Protein AF-A0A9D9ET37-F1 (afdb_monomer)

Solvent-accessible surface area (backbone atoms only — not comparable to full-atom values): 8030 Å² total; per-residue (Å²): 131,85,81,80,85,52,67,67,39,51,56,47,39,62,70,69,42,53,47,57,80,35,79,94,41,38,70,64,46,53,55,49,42,58,76,65,64,51,99,63,71,61,38,51,74,50,17,52,59,45,29,70,74,47,70,83,46,83,91,52,58,72,67,55,41,49,44,52,13,38,45,54,23,51,39,52,42,67,78,68,74,46,53,72,70,56,43,38,67,26,31,28,56,90,42,77,90,55,86,60,66,88,48,72,20,55,62,59,41,51,71,40,92,65,14,62,62,56,48,44,65,63,47,65,50,60,84,64,77,72,71,76,74,81,132

Secondary structure (DSSP, 8-state):
-PPPP-HHHHHHHHHHTGGGG-GGGHHHHHHHHHHTT-S----HHHHHHHHHHHTT-TTS-HHHHHHHHHHHHTTHHHHTT--HHHHHT-TTTT-TTS----SPPHHHHHTSTTHHHHHHHHHTTTTGGG--S--

Foldseek 3Di:
DDDQDCPLLVVLLVLQQVQLVVVVCNVVSQVVCVVVVAPFRFDSVQLVVQLVVCVPPPLDDPSVSSLVSRCVRRCVCVVLVHDPVRLQQQQVNLDSVDPDNPHDGLSRLSVDDCSRSVVSVVSSCPPPPPVPVDD

Sequence (135 aa):
MDKIDLLEWKKWFSKYVEPIFVPSNRDNYYDKIKNMQTPFYPKYWIAERFYDKIKNDTRFDDELKKYFAFLYSCGFFMDYVITFEEWLNLKNWENPFGSNQNSETILEILKKPNGEDELKQKLRWFPFVNRSDGF

Mean predicted aligned error: 5.2 Å

Structure (mmCIF, N/CA/C/O backbone):
data_AF-A0A9D9ET37-F1
#
_entry.id   AF-A0A9D9ET37-F1
#
loop_
_atom_site.group_PDB
_atom_site.id
_atom_site.type_symbol
_atom_site.label_atom_id
_atom_site.label_alt_id
_atom_site.label_comp_id
_atom_site.label_asym_id
_atom_site.label_entity_id
_atom_site.label_seq_id
_atom_site.pdbx_PDB_ins_code
_atom_site.Cartn_x
_atom_site.Cartn_y
_atom_site.Cartn_z
_atom_site.occupancy
_atom_site.B_iso_or_equiv
_atom_site.auth_seq_id
_atom_site.auth_comp_id
_atom_site.auth_asym_id
_atom_site.auth_atom_id
_atom_site.pdbx_PDB_model_num
ATOM 1 N N . MET A 1 1 ? -17.880 17.154 12.999 1.00 53.00 1 MET A N 1
ATOM 2 C CA . MET A 1 1 ? -16.858 16.166 12.605 1.00 53.00 1 MET A CA 1
ATOM 3 C C . MET A 1 1 ? -15.831 16.920 11.799 1.00 53.00 1 MET A C 1
ATOM 5 O O . MET A 1 1 ? -16.206 17.479 10.774 1.00 53.00 1 MET A O 1
ATOM 9 N N . ASP A 1 2 ? -14.606 17.026 12.303 1.00 58.47 2 ASP A N 1
ATOM 10 C CA . ASP A 1 2 ? -13.546 17.727 11.583 1.00 58.47 2 ASP A CA 1
ATOM 11 C C . ASP A 1 2 ? -13.168 16.935 10.333 1.00 58.47 2 ASP A C 1
ATOM 13 O O . ASP A 1 2 ? -13.029 15.711 10.365 1.00 58.47 2 ASP A O 1
ATOM 17 N N . LYS A 1 3 ? -13.082 17.637 9.205 1.00 73.25 3 LYS A N 1
ATOM 18 C CA . LYS A 1 3 ? -12.725 17.048 7.919 1.00 73.25 3 LYS A CA 1
ATOM 19 C C . LYS A 1 3 ? -11.235 16.723 7.936 1.00 73.25 3 LYS A C 1
ATOM 21 O O . LYS A 1 3 ? -10.415 17.624 8.101 1.00 73.25 3 LYS A O 1
ATOM 26 N N . ILE A 1 4 ? -10.896 15.454 7.745 1.00 81.88 4 ILE A N 1
ATOM 27 C CA . ILE A 1 4 ? -9.509 15.009 7.622 1.00 81.88 4 ILE A CA 1
ATOM 28 C C . ILE A 1 4 ? -8.929 15.598 6.326 1.00 81.88 4 ILE A C 1
ATOM 30 O O . ILE A 1 4 ? -9.472 15.394 5.239 1.00 81.88 4 ILE A O 1
ATOM 34 N N . ASP A 1 5 ? -7.844 16.371 6.429 1.00 86.88 5 ASP A N 1
ATOM 35 C CA . ASP A 1 5 ? -7.165 16.914 5.251 1.00 86.88 5 ASP A CA 1
ATOM 36 C C . ASP A 1 5 ? -6.302 15.833 4.584 1.00 86.88 5 ASP A C 1
ATOM 38 O O . ASP A 1 5 ? -5.351 15.305 5.169 1.00 86.88 5 ASP A O 1
ATOM 42 N N . LEU A 1 6 ? -6.647 15.513 3.336 1.00 91.38 6 LEU A N 1
ATOM 43 C CA . LEU A 1 6 ? -5.957 14.538 2.495 1.00 91.38 6 LEU A CA 1
ATOM 44 C C . LEU A 1 6 ? -5.055 15.180 1.437 1.00 91.38 6 LEU A C 1
ATOM 46 O O . LEU A 1 6 ? -4.561 14.472 0.559 1.00 91.38 6 LEU A O 1
ATOM 50 N N . LEU A 1 7 ? -4.825 16.495 1.473 1.00 91.56 7 LEU A N 1
ATOM 51 C CA . LEU A 1 7 ? -4.002 17.184 0.475 1.00 91.56 7 LEU A CA 1
ATOM 52 C C . LEU A 1 7 ? -2.627 16.528 0.311 1.00 91.56 7 LEU A C 1
ATOM 54 O O . LEU A 1 7 ? -2.179 16.259 -0.803 1.00 91.56 7 LEU A O 1
ATOM 58 N N . GLU A 1 8 ? -1.970 16.233 1.424 1.00 88.12 8 GLU A N 1
ATOM 59 C CA . GLU A 1 8 ? -0.644 15.629 1.398 1.00 88.12 8 GLU A CA 1
ATOM 60 C C . GLU A 1 8 ? -0.662 14.155 0.978 1.00 88.12 8 GLU A C 1
ATOM 62 O O . GLU A 1 8 ? 0.263 13.708 0.301 1.00 88.12 8 GLU A O 1
ATOM 67 N N . TRP A 1 9 ? -1.715 13.405 1.325 1.00 92.12 9 TRP A N 1
ATOM 68 C CA . TRP A 1 9 ? -1.920 12.055 0.788 1.00 92.12 9 TRP A CA 1
ATOM 69 C C . TRP A 1 9 ? -2.028 12.103 -0.735 1.00 92.12 9 TRP A C 1
ATOM 71 O O . TRP A 1 9 ? -1.280 11.412 -1.416 1.00 92.12 9 TRP A O 1
ATOM 81 N N . LYS A 1 10 ? -2.877 12.984 -1.273 1.00 93.94 10 LYS A N 1
ATOM 82 C CA . LYS A 1 10 ? -3.082 13.134 -2.720 1.00 93.94 10 LYS A CA 1
ATOM 83 C C . LYS A 1 10 ? -1.795 13.512 -3.445 1.00 93.94 10 LYS A C 1
ATOM 85 O O . LYS A 1 10 ? -1.453 12.895 -4.448 1.00 93.94 10 LYS A O 1
ATOM 90 N N . LYS A 1 11 ? -1.038 14.480 -2.912 1.00 91.56 11 LYS A N 1
ATOM 91 C CA . LYS A 1 11 ? 0.274 14.856 -3.466 1.00 91.56 11 LYS A CA 1
ATOM 92 C C . LYS A 1 11 ? 1.229 13.667 -3.508 1.00 91.56 11 LYS A C 1
ATOM 94 O O . LYS A 1 11 ? 1.897 13.459 -4.517 1.00 91.56 11 LYS A O 1
ATOM 99 N N . TRP A 1 12 ? 1.310 12.904 -2.420 1.00 91.19 12 TRP A N 1
ATOM 100 C CA . TRP A 1 12 ? 2.199 11.751 -2.337 1.00 91.19 12 TRP A CA 1
ATOM 101 C C . TRP A 1 12 ? 1.746 10.622 -3.275 1.00 91.19 12 TRP A C 1
ATOM 103 O O . TRP A 1 12 ? 2.546 10.118 -4.063 1.00 91.19 12 TRP A O 1
ATOM 113 N N . PHE A 1 13 ? 0.454 10.291 -3.266 1.00 94.31 13 PHE A N 1
ATOM 114 C CA . PHE A 1 13 ? -0.154 9.248 -4.088 1.00 94.31 13 PHE A CA 1
ATOM 115 C C . PHE A 1 13 ? 0.040 9.519 -5.584 1.00 94.31 13 PHE A C 1
ATOM 117 O O . PHE A 1 13 ? 0.580 8.66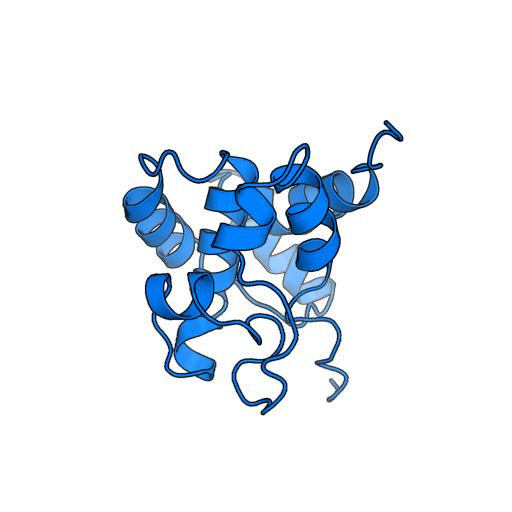7 -6.291 1.00 94.31 13 PHE A O 1
ATOM 124 N N . SER A 1 14 ? -0.294 10.722 -6.059 1.00 93.31 14 SER A N 1
ATOM 125 C CA . SER A 1 14 ? -0.106 11.095 -7.469 1.00 93.31 14 SER A CA 1
ATOM 126 C C . SER A 1 14 ? 1.365 11.185 -7.872 1.00 93.31 14 SER A C 1
ATOM 128 O O . SER A 1 14 ? 1.710 11.008 -9.040 1.00 93.31 14 SER A O 1
ATOM 130 N N . LYS A 1 15 ? 2.269 11.445 -6.920 1.00 90.88 15 LYS A N 1
ATOM 131 C CA . LYS A 1 15 ? 3.710 11.491 -7.194 1.00 90.88 15 LYS A CA 1
ATOM 132 C C . LYS A 1 15 ? 4.329 10.097 -7.303 1.00 90.88 15 LYS A C 1
ATOM 134 O O . LYS A 1 15 ? 5.213 9.919 -8.142 1.00 90.88 15 LYS A O 1
ATOM 139 N N . TYR A 1 16 ? 3.907 9.149 -6.465 1.00 91.69 16 TYR A N 1
ATOM 140 C CA . TYR A 1 16 ? 4.622 7.883 -6.275 1.00 91.69 16 TYR A CA 1
ATOM 141 C C . TYR A 1 16 ? 3.825 6.627 -6.617 1.00 91.69 16 TYR A C 1
ATOM 143 O O . TYR A 1 16 ? 4.434 5.667 -7.069 1.00 91.69 16 TYR A O 1
ATOM 151 N N . VAL A 1 17 ? 2.507 6.598 -6.441 1.00 94.19 17 VAL A N 1
ATOM 152 C CA . VAL A 1 17 ? 1.704 5.378 -6.641 1.00 94.19 17 VAL A CA 1
ATOM 153 C C . VAL A 1 17 ? 1.025 5.388 -7.999 1.00 94.19 17 VAL A C 1
ATOM 155 O O . VAL A 1 17 ? 1.214 4.474 -8.799 1.00 94.19 17 VAL A O 1
ATOM 158 N N . GLU A 1 18 ? 0.260 6.441 -8.277 1.00 95.25 18 GLU A N 1
ATOM 159 C CA . GLU A 1 18 ? -0.541 6.565 -9.495 1.00 95.25 18 GLU A CA 1
ATOM 160 C C . GLU A 1 18 ? 0.259 6.331 -10.791 1.00 95.25 18 GLU A C 1
ATOM 162 O O . GLU A 1 18 ? -0.215 5.562 -11.632 1.00 95.25 18 GLU A O 1
ATOM 167 N N . PRO A 1 19 ? 1.486 6.873 -10.961 1.00 94.62 19 PRO A N 1
ATOM 168 C CA . PRO A 1 19 ? 2.219 6.732 -12.220 1.00 94.62 19 PRO A CA 1
ATOM 169 C C . PRO A 1 19 ? 2.559 5.287 -12.614 1.00 94.62 19 PRO A C 1
ATOM 171 O O . PRO A 1 19 ? 2.757 5.010 -13.794 1.00 94.62 19 PRO A O 1
ATOM 174 N N . ILE A 1 20 ? 2.595 4.351 -11.662 1.00 93.50 20 ILE A N 1
ATOM 175 C CA . ILE A 1 20 ? 2.879 2.927 -11.922 1.00 93.50 20 ILE A CA 1
ATOM 176 C C . ILE A 1 20 ? 1.785 2.307 -12.801 1.00 93.50 20 ILE A C 1
ATOM 178 O O . ILE A 1 20 ? 2.048 1.471 -13.674 1.00 93.50 20 ILE A O 1
ATOM 182 N N . PHE A 1 21 ? 0.550 2.762 -12.595 1.00 94.25 21 PHE A N 1
ATOM 183 C CA . PHE A 1 21 ? -0.649 2.287 -13.279 1.00 94.25 21 PHE A CA 1
ATOM 184 C C . PHE A 1 21 ? -0.933 3.053 -14.577 1.00 94.25 21 PHE A C 1
ATOM 186 O O . PHE A 1 21 ? -1.969 2.828 -15.195 1.00 94.25 21 PHE A O 1
ATOM 193 N N . VAL A 1 22 ? -0.018 3.925 -15.017 1.00 93.44 22 VAL A N 1
ATOM 194 C CA . VAL A 1 22 ? -0.115 4.673 -16.277 1.00 93.44 22 VAL A CA 1
ATOM 195 C C . VAL A 1 22 ? 0.915 4.109 -17.264 1.00 93.44 22 VAL A C 1
ATOM 197 O O . VAL A 1 22 ? 2.085 4.491 -17.200 1.00 93.44 22 VAL A O 1
ATOM 200 N N . PRO A 1 23 ? 0.524 3.203 -18.189 1.00 89.94 23 PRO A N 1
ATOM 201 C CA . PRO A 1 23 ? 1.466 2.509 -19.071 1.00 89.94 23 PRO A CA 1
ATOM 202 C C . PRO A 1 23 ? 2.384 3.445 -19.862 1.00 89.94 23 PRO A C 1
ATOM 204 O O . PRO A 1 23 ? 3.574 3.174 -19.984 1.00 89.94 23 PRO A O 1
ATOM 207 N N . SER A 1 24 ? 1.855 4.577 -20.331 1.00 90.69 24 SER A N 1
ATOM 208 C CA . SER A 1 24 ? 2.594 5.569 -21.119 1.00 90.69 24 SER A CA 1
ATOM 209 C C . SER A 1 24 ? 3.675 6.327 -20.343 1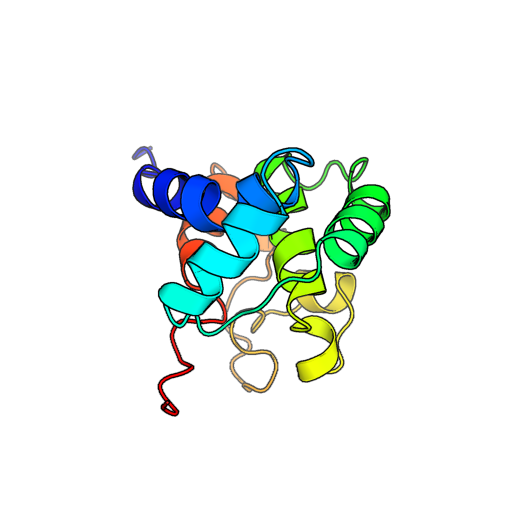.00 90.69 24 SER A C 1
ATOM 211 O O . SER A 1 24 ? 4.468 7.031 -20.960 1.00 90.69 24 SER A O 1
ATOM 213 N N . ASN A 1 25 ? 3.718 6.213 -19.012 1.00 85.94 25 ASN A N 1
ATOM 214 C CA . ASN A 1 25 ? 4.630 6.982 -18.163 1.00 85.94 25 ASN A CA 1
ATOM 215 C C . ASN A 1 25 ? 5.616 6.107 -17.371 1.00 85.94 25 ASN A C 1
ATOM 217 O O . ASN A 1 25 ? 6.368 6.633 -16.554 1.00 85.94 25 ASN A O 1
ATOM 221 N N . ARG A 1 26 ? 5.617 4.783 -17.576 1.00 87.50 26 ARG A N 1
ATOM 222 C CA . ARG A 1 26 ? 6.383 3.843 -16.739 1.00 87.50 26 ARG A CA 1
ATOM 223 C C . ARG A 1 26 ? 7.882 4.103 -16.778 1.00 87.50 26 ARG A C 1
ATOM 225 O O . ARG A 1 26 ? 8.476 4.274 -15.718 1.00 87.50 26 ARG A O 1
ATOM 232 N N . ASP A 1 27 ? 8.468 4.183 -17.967 1.00 84.94 27 ASP A N 1
ATOM 233 C CA . ASP A 1 27 ? 9.919 4.354 -18.125 1.00 84.94 27 ASP A CA 1
ATOM 234 C C . ASP A 1 27 ? 10.388 5.674 -17.493 1.00 84.94 27 ASP A C 1
ATOM 236 O O . ASP A 1 27 ? 11.252 5.683 -16.616 1.00 84.94 27 ASP A O 1
ATOM 240 N N . ASN A 1 28 ? 9.703 6.776 -17.817 1.00 88.06 28 ASN A N 1
ATOM 241 C CA . ASN A 1 28 ? 9.962 8.090 -17.224 1.00 88.06 28 ASN A CA 1
ATOM 242 C C . ASN A 1 28 ? 9.794 8.095 -15.699 1.00 88.06 28 ASN A C 1
ATOM 244 O O . ASN A 1 28 ? 10.535 8.773 -14.984 1.00 88.06 28 ASN A O 1
ATOM 248 N N . TYR A 1 29 ? 8.803 7.366 -15.182 1.00 91.00 29 TYR A N 1
ATOM 249 C CA . TYR A 1 29 ? 8.577 7.248 -13.748 1.00 91.00 29 TYR A CA 1
ATOM 250 C C . TYR A 1 29 ? 9.742 6.534 -13.052 1.00 91.00 29 TYR A C 1
ATOM 252 O O . TYR A 1 29 ? 10.209 7.032 -12.026 1.00 91.00 29 TYR A O 1
ATOM 260 N N . TYR A 1 30 ? 10.252 5.433 -13.615 1.00 87.94 30 TYR A N 1
ATOM 261 C CA . TYR A 1 30 ? 11.398 4.708 -13.057 1.00 87.94 30 TYR A CA 1
ATOM 262 C C . TYR A 1 30 ? 12.664 5.558 -13.001 1.00 87.94 30 TYR A C 1
ATOM 264 O O . TYR A 1 30 ? 13.325 5.614 -11.960 1.00 87.94 30 TYR A O 1
ATOM 272 N N . ASP A 1 31 ? 12.966 6.272 -14.082 1.00 89.88 31 ASP A N 1
ATOM 273 C CA . ASP A 1 31 ? 14.105 7.189 -14.111 1.00 89.88 31 ASP A CA 1
ATOM 274 C C . ASP A 1 31 ? 13.938 8.309 -13.082 1.00 89.88 31 ASP A C 1
ATOM 276 O O . ASP A 1 31 ? 14.873 8.653 -12.356 1.00 89.88 31 ASP A O 1
ATOM 280 N N . LYS A 1 32 ? 12.720 8.842 -12.943 1.00 89.50 32 LYS A N 1
ATOM 281 C CA . LYS A 1 32 ? 12.408 9.884 -11.964 1.00 89.50 32 LYS A CA 1
ATOM 282 C C . LYS A 1 32 ? 12.613 9.414 -10.524 1.00 89.50 32 LYS A C 1
ATOM 284 O O . LYS A 1 32 ? 13.251 10.135 -9.760 1.00 89.50 32 LYS A O 1
ATOM 289 N N . ILE A 1 33 ? 12.091 8.249 -10.134 1.00 90.06 33 ILE A N 1
ATOM 290 C CA . ILE A 1 33 ? 12.248 7.750 -8.754 1.00 90.06 33 ILE A CA 1
ATOM 291 C C . ILE A 1 33 ? 13.706 7.397 -8.439 1.00 90.06 33 ILE A C 1
ATOM 293 O O . ILE A 1 33 ? 14.182 7.694 -7.344 1.00 90.06 33 ILE A O 1
ATOM 297 N N . LYS A 1 34 ? 14.447 6.879 -9.426 1.00 87.56 34 LYS A N 1
ATOM 298 C CA . LYS A 1 34 ? 15.887 6.622 -9.318 1.00 87.56 34 LYS A CA 1
ATOM 299 C C . LYS A 1 34 ? 16.672 7.917 -9.111 1.00 87.56 34 LYS A C 1
ATOM 301 O O . LYS A 1 34 ? 17.497 7.989 -8.206 1.00 87.56 34 LYS A O 1
ATOM 306 N N . ASN A 1 35 ? 16.373 8.959 -9.886 1.00 89.31 35 ASN A N 1
ATOM 307 C CA . ASN A 1 35 ? 17.004 10.275 -9.739 1.00 89.31 35 ASN A CA 1
ATOM 308 C C . ASN A 1 35 ? 16.642 10.959 -8.412 1.00 89.31 35 ASN A C 1
ATOM 310 O O . ASN A 1 35 ? 17.442 11.718 -7.874 1.00 89.31 35 ASN A O 1
ATOM 314 N N . MET A 1 36 ? 15.451 10.686 -7.872 1.00 87.44 36 MET A N 1
ATOM 315 C CA . MET A 1 36 ? 15.026 11.150 -6.546 1.00 87.44 36 MET A CA 1
ATOM 316 C C . MET A 1 36 ? 15.624 10.339 -5.391 1.00 87.44 36 MET A C 1
ATOM 318 O O . MET A 1 36 ? 15.379 10.705 -4.245 1.00 87.44 36 MET A O 1
ATOM 322 N N . GLN A 1 37 ? 16.355 9.254 -5.678 1.00 85.44 37 GLN A N 1
ATOM 323 C CA . GLN A 1 37 ? 16.919 8.337 -4.683 1.00 85.44 37 GLN A CA 1
ATOM 324 C C . GLN A 1 37 ? 15.863 7.862 -3.677 1.00 85.44 37 GLN A C 1
ATOM 326 O O . GLN A 1 37 ? 16.063 7.866 -2.464 1.00 85.44 37 GLN A O 1
ATOM 331 N N . THR A 1 38 ? 14.685 7.483 -4.178 1.00 84.81 38 THR A N 1
ATOM 332 C CA . THR A 1 38 ? 13.625 6.998 -3.295 1.00 84.81 38 THR A CA 1
ATOM 333 C C . THR A 1 38 ? 14.034 5.684 -2.625 1.00 84.81 38 THR A C 1
ATOM 335 O O . THR A 1 38 ? 14.660 4.835 -3.262 1.00 84.81 38 THR A O 1
ATOM 338 N N . PRO A 1 39 ? 13.598 5.431 -1.379 1.00 83.44 39 PRO A N 1
ATOM 339 C CA . PRO A 1 39 ? 13.914 4.197 -0.650 1.00 83.44 39 PRO A CA 1
ATOM 340 C C . PRO A 1 39 ? 13.172 2.954 -1.179 1.00 83.44 39 PRO A C 1
ATOM 342 O O . PRO A 1 39 ? 13.241 1.882 -0.574 1.00 83.44 39 PRO A O 1
ATOM 345 N N . PHE A 1 40 ? 12.437 3.090 -2.284 1.00 87.31 40 PHE A N 1
ATOM 346 C CA . PHE A 1 40 ? 11.603 2.066 -2.898 1.00 87.31 40 PHE A CA 1
ATOM 347 C C . PHE A 1 40 ? 11.751 2.060 -4.418 1.00 87.31 40 PHE A C 1
ATOM 349 O O . PHE A 1 40 ? 11.970 3.097 -5.043 1.00 87.31 40 PHE A O 1
ATOM 356 N N . TYR A 1 41 ? 11.563 0.874 -4.997 1.00 89.50 41 TYR A N 1
ATOM 357 C CA . TYR A 1 41 ? 11.609 0.619 -6.435 1.00 89.50 41 TYR A CA 1
ATOM 358 C C . TYR A 1 41 ? 10.494 -0.377 -6.792 1.00 89.50 41 TYR A C 1
ATOM 360 O O . TYR A 1 41 ? 10.755 -1.579 -6.901 1.00 89.50 41 TYR A O 1
ATOM 368 N N . PRO A 1 42 ? 9.233 0.083 -6.900 1.00 92.69 42 PRO A N 1
ATOM 369 C CA . PRO A 1 42 ? 8.096 -0.787 -7.198 1.00 92.69 42 PRO A CA 1
ATOM 370 C C . PRO A 1 42 ? 8.288 -1.485 -8.539 1.00 92.69 42 PRO A C 1
ATOM 372 O O . PRO A 1 42 ? 8.839 -0.897 -9.457 1.00 92.69 42 PRO A O 1
ATOM 375 N N . LYS A 1 43 ? 7.790 -2.707 -8.718 1.00 93.44 43 LYS A N 1
ATOM 376 C CA . LYS A 1 43 ? 7.765 -3.390 -10.027 1.00 93.44 43 LYS A CA 1
ATOM 377 C C . LYS A 1 43 ? 6.359 -3.332 -10.622 1.00 93.44 43 LYS A C 1
ATOM 379 O O . LYS A 1 43 ? 5.461 -3.987 -10.097 1.00 93.44 43 LYS A O 1
ATOM 384 N N . TYR A 1 44 ? 6.157 -2.601 -11.721 1.00 94.12 44 TYR A N 1
ATOM 385 C CA . TYR A 1 44 ? 4.815 -2.321 -12.250 1.00 94.12 44 TYR A CA 1
ATOM 386 C C . TYR A 1 44 ? 4.013 -3.598 -12.536 1.00 94.12 44 TYR A C 1
ATOM 388 O O . TYR A 1 44 ? 2.862 -3.693 -12.132 1.00 94.12 44 TYR A O 1
ATOM 396 N N . TRP A 1 45 ? 4.633 -4.624 -13.129 1.00 94.75 45 TRP A N 1
ATOM 397 C CA . TRP A 1 45 ? 3.949 -5.879 -13.462 1.00 94.75 45 TRP A CA 1
ATOM 398 C C . TRP A 1 45 ? 3.541 -6.672 -12.214 1.00 94.75 45 TRP A C 1
ATOM 400 O O . TRP A 1 45 ? 2.595 -7.459 -12.253 1.00 94.75 45 TRP A O 1
ATOM 410 N N . ILE A 1 46 ? 4.255 -6.482 -11.098 1.00 96.69 46 ILE A N 1
ATOM 411 C CA . ILE A 1 46 ? 3.887 -7.055 -9.800 1.00 96.69 46 ILE A CA 1
ATOM 412 C C . ILE A 1 46 ? 2.719 -6.266 -9.206 1.00 96.69 46 ILE A C 1
ATOM 414 O O . ILE A 1 46 ? 1.765 -6.883 -8.734 1.00 96.69 46 ILE A O 1
ATOM 418 N N . ALA A 1 47 ? 2.775 -4.931 -9.265 1.00 97.06 47 ALA A N 1
ATOM 419 C CA . ALA A 1 47 ? 1.695 -4.065 -8.799 1.00 97.06 47 ALA A CA 1
ATOM 420 C C . ALA A 1 47 ? 0.388 -4.367 -9.544 1.00 97.06 47 ALA A C 1
ATOM 422 O O . ALA A 1 47 ? -0.621 -4.644 -8.909 1.00 97.06 47 ALA A O 1
ATOM 423 N N . GLU A 1 48 ? 0.412 -4.408 -10.877 1.00 96.75 48 GLU A N 1
ATOM 424 C CA . GLU A 1 48 ? -0.760 -4.727 -11.704 1.00 96.75 48 GLU A CA 1
ATOM 425 C C . GLU A 1 48 ? -1.343 -6.097 -11.363 1.00 96.75 48 GLU A C 1
ATOM 427 O O . GLU A 1 48 ? -2.535 -6.217 -11.087 1.00 96.75 48 GLU A O 1
ATOM 432 N N . ARG A 1 49 ? -0.493 -7.130 -11.295 1.00 97.50 49 ARG A N 1
ATOM 433 C CA . ARG A 1 49 ? -0.936 -8.489 -10.968 1.00 97.50 49 ARG A CA 1
ATOM 434 C C . ARG A 1 49 ? -1.566 -8.568 -9.580 1.00 97.50 49 ARG A C 1
ATOM 436 O O . ARG A 1 49 ? -2.502 -9.339 -9.387 1.00 97.50 49 ARG A O 1
ATOM 443 N N . PHE A 1 50 ? -1.030 -7.842 -8.601 1.00 98.19 50 PHE A N 1
ATOM 444 C CA . PHE A 1 50 ? -1.608 -7.816 -7.261 1.00 98.19 50 PHE A CA 1
ATOM 445 C C . PHE A 1 50 ? -2.908 -7.012 -7.227 1.00 98.19 50 PHE A C 1
ATOM 447 O O . PHE A 1 50 ? -3.896 -7.490 -6.679 1.00 98.19 50 PHE A O 1
ATOM 454 N N . TYR A 1 51 ? -2.940 -5.849 -7.877 1.00 98.25 51 TYR A N 1
ATOM 455 C CA . TYR A 1 51 ? -4.142 -5.036 -8.024 1.00 98.25 51 TYR A CA 1
ATOM 456 C C . TYR A 1 51 ? -5.286 -5.843 -8.648 1.00 98.25 51 TYR A C 1
ATOM 458 O O . TYR A 1 51 ? -6.389 -5.855 -8.112 1.00 98.25 51 TYR A O 1
ATOM 466 N N . ASP A 1 52 ? -5.020 -6.617 -9.702 1.00 98.06 52 ASP A N 1
ATOM 467 C CA . ASP A 1 52 ? -6.019 -7.484 -10.334 1.00 98.06 52 ASP A CA 1
ATOM 468 C C . ASP A 1 52 ? -6.629 -8.527 -9.389 1.00 98.06 52 ASP A C 1
ATOM 470 O O . ASP A 1 52 ? -7.787 -8.908 -9.578 1.00 98.06 52 ASP A O 1
ATOM 474 N N . LYS A 1 53 ? -5.890 -8.967 -8.362 1.00 97.81 53 LYS A N 1
ATOM 475 C CA . LYS A 1 53 ? -6.401 -9.890 -7.337 1.00 97.81 53 LYS A CA 1
ATOM 476 C C . LYS A 1 53 ? -7.346 -9.206 -6.351 1.00 97.81 53 LYS A C 1
ATOM 478 O O . LYS A 1 53 ? -8.259 -9.859 -5.861 1.00 97.81 53 LYS A O 1
ATOM 483 N N . ILE A 1 54 ? -7.131 -7.921 -6.062 1.00 97.62 54 ILE A N 1
ATOM 484 C CA . ILE A 1 54 ? -7.864 -7.180 -5.019 1.00 97.62 54 ILE A CA 1
ATOM 485 C C . ILE A 1 54 ? -8.821 -6.112 -5.571 1.00 97.62 54 ILE A C 1
ATOM 487 O O . ILE A 1 54 ? -9.536 -5.474 -4.805 1.00 97.62 54 ILE A O 1
ATOM 491 N N . LYS A 1 55 ? -8.883 -5.899 -6.892 1.00 97.38 55 LYS A N 1
ATOM 492 C CA . LYS A 1 55 ? -9.695 -4.828 -7.506 1.00 97.38 55 LYS A CA 1
ATOM 493 C C . LYS A 1 55 ? -11.183 -4.902 -7.150 1.00 97.38 55 LYS A C 1
ATOM 495 O O . LYS A 1 55 ? -11.828 -3.869 -6.979 1.00 97.38 55 LYS A O 1
ATOM 500 N N . ASN A 1 56 ? -11.696 -6.121 -6.973 1.00 97.62 56 ASN A N 1
ATOM 501 C CA . ASN A 1 56 ? -13.089 -6.394 -6.610 1.00 97.62 56 ASN A CA 1
ATOM 502 C C . ASN A 1 56 ? -13.323 -6.455 -5.091 1.00 97.62 56 ASN A C 1
ATOM 504 O O . ASN A 1 56 ? -14.442 -6.722 -4.663 1.00 97.62 56 ASN A O 1
ATOM 508 N N . ASP A 1 57 ? -12.294 -6.229 -4.273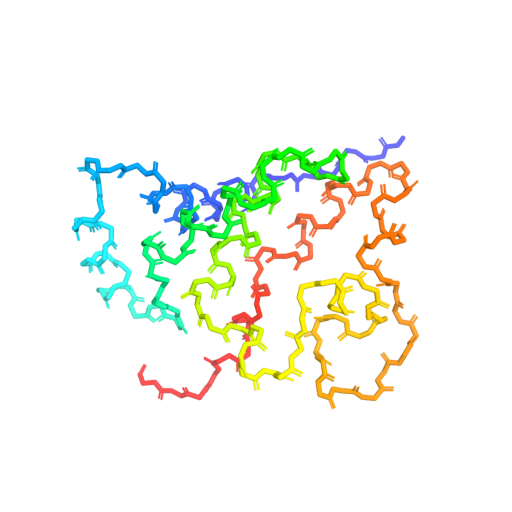 1.00 96.38 57 ASP A N 1
ATOM 509 C CA . ASP A 1 57 ? -12.432 -6.200 -2.823 1.00 96.38 57 ASP A CA 1
ATOM 510 C C . ASP A 1 57 ? -13.200 -4.947 -2.393 1.00 96.38 57 ASP A C 1
ATOM 512 O O . ASP A 1 57 ? -12.772 -3.819 -2.638 1.00 96.38 57 ASP A O 1
ATOM 516 N N . THR A 1 58 ? -14.365 -5.127 -1.783 1.00 95.75 58 THR A N 1
ATOM 517 C CA . THR A 1 58 ? -15.237 -4.017 -1.384 1.00 95.75 58 THR A CA 1
ATOM 518 C C . THR A 1 58 ? -14.821 -3.380 -0.061 1.00 95.75 58 THR A C 1
ATOM 520 O O . THR A 1 58 ? -15.435 -2.398 0.340 1.00 95.75 58 THR A O 1
ATOM 523 N N . ARG A 1 59 ? -13.806 -3.921 0.631 1.00 95.06 59 ARG A N 1
ATOM 524 C CA . ARG A 1 59 ? -13.286 -3.355 1.888 1.00 95.06 59 ARG A CA 1
ATOM 525 C C . ARG A 1 59 ? -12.516 -2.048 1.680 1.00 95.06 59 ARG A C 1
ATOM 527 O O . ARG A 1 59 ? -12.267 -1.349 2.655 1.00 95.06 59 ARG A O 1
ATOM 534 N N . PHE A 1 60 ? -12.104 -1.754 0.445 1.00 95.75 60 PHE A N 1
ATOM 535 C CA . PHE A 1 60 ? -11.175 -0.672 0.127 1.00 95.75 60 PHE A CA 1
ATOM 536 C C . PHE A 1 60 ? -11.626 0.123 -1.098 1.00 95.75 60 PHE A C 1
ATOM 538 O O . PHE A 1 60 ? -12.139 -0.442 -2.074 1.00 95.75 60 PHE A O 1
ATOM 545 N N . ASP A 1 61 ? -11.340 1.419 -1.090 1.00 95.88 61 ASP A N 1
ATOM 546 C CA . ASP A 1 61 ? -11.445 2.256 -2.276 1.00 95.88 61 ASP A CA 1
ATOM 547 C C . ASP A 1 61 ? -10.307 1.989 -3.285 1.00 95.88 61 ASP A C 1
ATOM 549 O O . ASP A 1 61 ? -9.385 1.198 -3.060 1.00 95.88 61 ASP A O 1
ATOM 553 N N . ASP A 1 62 ? -10.398 2.629 -4.451 1.00 97.19 62 ASP A N 1
ATOM 554 C CA . ASP A 1 62 ? -9.431 2.453 -5.540 1.00 97.19 62 ASP A CA 1
ATOM 555 C C . ASP A 1 62 ? -8.017 2.941 -5.174 1.00 97.19 62 ASP A C 1
ATOM 557 O O . ASP A 1 62 ? -7.024 2.296 -5.524 1.00 97.19 62 ASP A O 1
ATOM 561 N N . GLU A 1 63 ? -7.908 4.045 -4.428 1.00 97.00 63 GLU A N 1
ATOM 562 C CA . GLU A 1 63 ? -6.614 4.586 -4.002 1.00 97.00 63 GLU A CA 1
ATOM 563 C C . GLU A 1 63 ? -5.895 3.615 -3.058 1.00 97.00 63 GLU A C 1
ATOM 565 O O . GLU A 1 63 ? -4.716 3.315 -3.263 1.00 97.00 63 GLU A O 1
ATOM 570 N N . LEU A 1 64 ? -6.596 3.068 -2.063 1.00 97.50 64 LEU A N 1
ATOM 571 C CA . LEU A 1 64 ? -6.036 2.080 -1.143 1.00 97.50 64 LEU A CA 1
ATOM 572 C C . LEU A 1 64 ? -5.634 0.799 -1.878 1.00 97.50 64 LEU A C 1
ATOM 574 O O . LEU A 1 64 ? -4.537 0.292 -1.651 1.00 97.50 64 LEU A O 1
ATOM 578 N N . LYS A 1 65 ? -6.442 0.313 -2.829 1.00 98.12 65 LYS A N 1
ATOM 579 C CA . LYS A 1 65 ? -6.079 -0.854 -3.660 1.00 98.12 65 LYS A CA 1
ATOM 580 C C . LYS A 1 65 ? -4.787 -0.625 -4.437 1.00 98.12 65 LYS A C 1
ATOM 582 O O . LYS A 1 65 ? -3.894 -1.475 -4.425 1.00 98.12 65 LYS A O 1
ATOM 587 N N . LYS A 1 66 ? -4.659 0.528 -5.094 1.00 97.81 66 LYS A N 1
ATOM 588 C CA . LYS A 1 66 ? -3.439 0.908 -5.821 1.00 97.81 66 LYS A CA 1
ATOM 589 C C . LYS A 1 66 ? -2.246 1.048 -4.882 1.00 97.81 66 LYS A C 1
ATOM 591 O O . LYS A 1 66 ? -1.155 0.588 -5.217 1.00 97.81 66 LYS A O 1
ATOM 596 N N . TYR A 1 67 ? -2.448 1.617 -3.696 1.00 96.75 67 TYR A N 1
ATOM 597 C CA . TYR A 1 67 ? -1.409 1.719 -2.676 1.00 96.75 67 TYR A CA 1
ATOM 598 C C . TYR A 1 67 ? -0.944 0.340 -2.181 1.00 96.75 67 TYR A C 1
ATOM 600 O O . TYR A 1 67 ? 0.257 0.087 -2.123 1.00 96.75 67 TYR A O 1
ATOM 608 N N . PHE A 1 68 ? -1.854 -0.588 -1.874 1.00 97.31 68 PHE A N 1
ATOM 609 C CA . PHE A 1 68 ? -1.482 -1.937 -1.429 1.00 97.31 68 PHE A CA 1
ATOM 610 C C . PHE A 1 68 ? -0.738 -2.711 -2.516 1.00 97.31 68 PHE A C 1
ATOM 612 O O . PHE A 1 68 ? 0.249 -3.389 -2.233 1.00 97.31 68 PHE A O 1
ATOM 619 N N . ALA A 1 69 ? -1.155 -2.558 -3.771 1.00 97.81 69 ALA A N 1
ATOM 620 C CA . ALA A 1 69 ? -0.437 -3.093 -4.921 1.00 97.81 69 ALA A CA 1
ATOM 621 C C . ALA A 1 69 ? 0.961 -2.484 -5.086 1.00 97.81 69 ALA A C 1
ATOM 623 O O . ALA A 1 69 ? 1.921 -3.216 -5.342 1.00 97.81 69 ALA A O 1
ATOM 624 N N . PHE A 1 70 ? 1.103 -1.174 -4.883 1.00 96.00 70 PHE A N 1
ATOM 625 C CA . PHE A 1 70 ? 2.405 -0.515 -4.827 1.00 96.00 70 PHE A CA 1
ATOM 626 C C . PHE A 1 70 ? 3.283 -1.109 -3.720 1.00 96.00 70 PHE A C 1
ATOM 628 O O . PHE A 1 70 ? 4.393 -1.557 -4.005 1.00 96.00 70 PHE A O 1
ATOM 635 N N . LEU A 1 71 ? 2.768 -1.209 -2.494 1.00 95.00 71 LEU A N 1
ATOM 636 C CA . LEU A 1 71 ? 3.483 -1.765 -1.347 1.00 95.00 71 LEU A CA 1
ATOM 637 C C . LEU A 1 71 ? 3.933 -3.214 -1.598 1.00 95.00 71 LEU A C 1
ATOM 639 O O . LEU A 1 71 ? 5.089 -3.565 -1.351 1.00 95.00 71 LEU A O 1
ATOM 643 N N . TYR A 1 72 ? 3.049 -4.031 -2.175 1.00 96.06 72 TYR A N 1
ATOM 644 C CA . TYR A 1 72 ? 3.358 -5.400 -2.580 1.00 96.06 72 TYR A CA 1
ATOM 645 C C . TYR A 1 72 ? 4.473 -5.447 -3.626 1.00 96.06 72 TYR A C 1
ATOM 647 O O . TYR A 1 72 ? 5.406 -6.244 -3.521 1.00 96.06 72 TYR A O 1
ATOM 655 N N . SER A 1 73 ? 4.428 -4.548 -4.608 1.00 95.75 73 SER A N 1
ATOM 656 C CA . SER A 1 73 ? 5.445 -4.462 -5.656 1.00 95.75 73 SER A CA 1
ATOM 657 C C . SER A 1 73 ? 6.812 -3.976 -5.170 1.00 95.75 73 SER A C 1
ATOM 659 O O . SER A 1 73 ? 7.815 -4.261 -5.824 1.00 95.75 73 SER A O 1
ATOM 661 N N . CYS A 1 74 ? 6.852 -3.279 -4.032 1.00 93.44 74 CYS A N 1
ATOM 662 C CA . CYS A 1 74 ? 8.074 -2.858 -3.350 1.00 93.44 74 CYS A CA 1
ATOM 663 C C . CYS A 1 74 ? 8.704 -3.972 -2.499 1.00 93.44 74 CYS A C 1
ATOM 665 O O . CYS A 1 74 ? 9.792 -3.771 -1.972 1.00 93.44 74 CYS A O 1
ATOM 667 N N . GLY A 1 75 ? 8.047 -5.131 -2.365 1.00 92.19 75 GLY A N 1
ATOM 668 C CA . GLY A 1 75 ? 8.568 -6.285 -1.630 1.00 92.19 75 GLY A CA 1
ATOM 669 C C . GLY A 1 75 ? 8.241 -6.318 -0.139 1.00 92.19 75 GLY A C 1
ATOM 670 O O . GLY A 1 75 ? 8.607 -7.283 0.518 1.00 92.19 75 GLY A O 1
ATOM 671 N N . PHE A 1 76 ? 7.483 -5.349 0.383 1.00 92.00 76 PHE A N 1
ATOM 672 C CA . PHE A 1 76 ? 7.176 -5.225 1.814 1.00 92.00 76 PHE A CA 1
ATOM 673 C C . PHE A 1 76 ? 6.717 -6.541 2.466 1.00 92.00 76 PHE A C 1
ATOM 675 O O . PHE A 1 76 ? 7.295 -6.989 3.447 1.00 92.00 76 PHE A O 1
ATOM 682 N N . PHE A 1 77 ? 5.713 -7.207 1.895 1.00 92.12 77 PHE A N 1
ATOM 683 C CA . PHE A 1 77 ? 5.175 -8.453 2.453 1.00 92.12 77 PHE A CA 1
ATOM 684 C C . PHE A 1 77 ? 6.196 -9.604 2.449 1.00 92.12 77 PHE A C 1
ATOM 686 O O . PHE A 1 77 ? 6.163 -10.460 3.329 1.00 92.12 77 PHE A O 1
ATOM 693 N N . MET A 1 78 ? 7.121 -9.611 1.481 1.00 89.94 78 MET A N 1
ATOM 694 C CA . MET A 1 78 ? 8.208 -10.593 1.430 1.00 89.94 78 MET A CA 1
ATOM 695 C C . MET A 1 78 ? 9.263 -10.302 2.498 1.00 89.94 78 MET A C 1
ATOM 697 O O . MET A 1 78 ? 9.692 -11.234 3.169 1.00 89.94 78 MET A O 1
ATOM 701 N N . ASP A 1 79 ? 9.622 -9.030 2.694 1.00 89.56 79 ASP A N 1
ATOM 702 C CA . ASP A 1 79 ? 10.615 -8.608 3.691 1.00 89.56 79 ASP A CA 1
ATOM 703 C C . ASP A 1 79 ? 10.189 -8.994 5.119 1.00 89.56 79 ASP A C 1
ATOM 705 O O . ASP A 1 79 ? 11.022 -9.401 5.925 1.00 89.56 79 ASP A O 1
ATOM 709 N N . TYR A 1 80 ? 8.888 -8.916 5.420 1.00 88.31 80 TYR A N 1
ATOM 710 C CA . TYR A 1 80 ? 8.330 -9.278 6.729 1.00 88.31 80 TYR A CA 1
ATOM 711 C C . TYR A 1 80 ? 7.814 -10.721 6.822 1.00 88.31 80 TYR A C 1
ATOM 713 O O . TYR A 1 80 ? 7.401 -11.135 7.901 1.00 88.31 80 TYR A O 1
ATOM 721 N N . VAL A 1 81 ? 7.839 -11.492 5.728 1.00 92.81 81 VAL A N 1
ATOM 722 C CA . VAL A 1 81 ? 7.298 -12.865 5.660 1.00 92.81 81 VAL A CA 1
ATOM 723 C C . VAL A 1 81 ? 5.847 -12.932 6.173 1.00 92.81 81 VAL A C 1
ATOM 725 O O . VAL A 1 81 ? 5.487 -13.778 6.986 1.00 92.81 81 VAL A O 1
ATOM 728 N N . ILE A 1 82 ? 5.006 -12.012 5.695 1.00 93.50 82 ILE A N 1
ATOM 729 C CA . ILE A 1 82 ? 3.578 -11.934 6.036 1.00 93.50 82 ILE A CA 1
ATOM 730 C C . ILE A 1 82 ? 2.733 -11.880 4.769 1.00 93.50 82 ILE A C 1
ATOM 732 O O . ILE A 1 82 ? 3.133 -11.319 3.750 1.00 93.50 82 ILE A O 1
ATOM 736 N N . THR A 1 83 ? 1.531 -12.433 4.816 1.00 95.88 83 THR A N 1
ATOM 737 C CA . THR A 1 83 ? 0.545 -12.271 3.747 1.00 95.88 83 THR A CA 1
ATOM 738 C C . THR A 1 83 ? -0.187 -10.934 3.866 1.00 95.88 83 THR A C 1
ATOM 740 O O . THR A 1 83 ? -0.182 -10.274 4.904 1.00 95.88 83 THR A O 1
ATOM 743 N N . PHE A 1 84 ? -0.861 -10.535 2.784 1.00 96.38 84 PHE A N 1
ATOM 744 C CA . PHE A 1 84 ? -1.708 -9.343 2.790 1.00 96.38 84 PHE A CA 1
ATOM 745 C C . PHE A 1 84 ? -2.833 -9.443 3.830 1.00 96.38 84 PHE A C 1
ATOM 747 O O . PHE A 1 84 ? -3.029 -8.508 4.596 1.00 96.38 84 PHE A O 1
ATOM 754 N N . GLU A 1 85 ? -3.524 -10.584 3.913 1.00 96.44 85 GLU A N 1
ATOM 755 C CA . GLU A 1 85 ? -4.602 -10.772 4.894 1.00 96.44 85 GLU A CA 1
ATOM 756 C C . GLU A 1 85 ? -4.087 -10.791 6.336 1.00 96.44 85 GLU A C 1
ATOM 758 O O . GLU A 1 85 ? -4.727 -10.214 7.215 1.00 96.44 85 GLU A O 1
ATOM 763 N N . GLU A 1 86 ? -2.926 -11.395 6.599 1.00 95.56 86 GLU A N 1
ATOM 764 C CA . GLU A 1 86 ? -2.305 -11.330 7.930 1.00 95.56 86 GLU A CA 1
ATOM 765 C C . GLU A 1 86 ? -1.962 -9.888 8.303 1.00 95.56 86 GLU A C 1
ATOM 767 O O . GLU A 1 86 ? -2.301 -9.448 9.398 1.00 95.56 86 GLU A O 1
ATOM 772 N N . TRP A 1 87 ? -1.370 -9.124 7.381 1.00 95.25 87 TRP A N 1
ATOM 773 C CA . TRP A 1 87 ? -1.040 -7.718 7.606 1.00 95.25 87 TRP A CA 1
ATOM 774 C C . TRP A 1 87 ? -2.276 -6.860 7.905 1.00 95.25 87 TRP A C 1
ATOM 776 O O . TRP A 1 87 ? -2.249 -6.049 8.829 1.00 95.25 87 TRP A O 1
ATOM 786 N N . LEU A 1 88 ? -3.385 -7.075 7.190 1.00 95.94 88 LEU A N 1
ATOM 787 C CA . LEU A 1 88 ? -4.646 -6.361 7.428 1.00 95.94 88 LEU A CA 1
ATOM 788 C C . LEU A 1 88 ? -5.219 -6.589 8.837 1.00 95.94 88 LEU A C 1
ATOM 790 O O . LEU A 1 88 ? -5.882 -5.700 9.379 1.00 95.94 88 LEU A O 1
ATOM 794 N N . ASN A 1 89 ? -4.974 -7.768 9.413 1.00 95.12 89 ASN A N 1
ATOM 795 C CA . ASN A 1 89 ? -5.436 -8.172 10.743 1.00 95.12 89 ASN A CA 1
ATOM 796 C C . ASN A 1 89 ? -4.379 -7.960 11.841 1.00 95.12 89 ASN A C 1
ATOM 798 O O . ASN A 1 89 ? -4.638 -8.253 13.009 1.00 95.12 89 ASN A O 1
ATOM 802 N N . LEU A 1 90 ? -3.195 -7.455 11.493 1.00 92.81 90 LEU A N 1
ATOM 803 C CA . LEU A 1 90 ? -2.104 -7.259 12.436 1.00 92.81 90 LEU A CA 1
ATOM 804 C C . LEU A 1 90 ? -2.313 -5.958 13.217 1.00 92.81 90 LEU A C 1
ATOM 806 O O . LEU A 1 90 ? -2.493 -4.897 12.625 1.00 92.81 90 LEU A O 1
ATOM 810 N N . LYS A 1 91 ? -2.272 -6.009 14.553 1.00 90.69 91 LYS A N 1
ATOM 811 C CA . LYS A 1 91 ? -2.387 -4.805 15.398 1.00 90.69 91 LYS A CA 1
ATOM 812 C C . LYS A 1 91 ? -1.178 -3.886 15.197 1.00 90.69 91 LYS A C 1
ATOM 814 O O . LYS A 1 91 ? -1.332 -2.684 15.064 1.00 90.69 91 LYS A O 1
ATOM 819 N N . ASN A 1 92 ? 0.020 -4.447 15.053 1.00 87.44 92 ASN A N 1
ATOM 820 C CA . ASN A 1 92 ? 1.267 -3.735 14.754 1.00 87.44 92 ASN A CA 1
ATOM 821 C C . ASN A 1 92 ? 1.591 -3.651 13.253 1.00 87.44 92 ASN A C 1
ATOM 823 O O . ASN A 1 92 ? 2.751 -3.779 12.866 1.00 87.44 92 ASN A O 1
ATOM 827 N N . TRP A 1 93 ? 0.595 -3.445 12.389 1.00 91.19 93 TRP A N 1
ATOM 828 C CA . TRP A 1 93 ? 0.785 -3.423 10.930 1.00 91.19 93 TRP A CA 1
ATOM 829 C C . TRP A 1 93 ? 1.807 -2.375 10.439 1.00 91.19 93 TRP A C 1
ATOM 831 O O . TRP A 1 93 ? 2.416 -2.573 9.387 1.00 91.19 93 TRP A O 1
ATOM 841 N N . GLU A 1 94 ? 2.053 -1.310 11.210 1.00 87.12 94 GLU A N 1
ATOM 842 C CA . GLU A 1 94 ? 3.086 -0.290 10.947 1.00 87.12 94 GLU A CA 1
ATOM 843 C C . GLU A 1 94 ? 4.528 -0.775 11.205 1.00 87.12 94 GLU A C 1
ATOM 845 O O . GLU A 1 94 ? 5.494 -0.184 10.726 1.00 87.12 94 GLU A O 1
ATOM 850 N N . ASN A 1 95 ? 4.708 -1.839 11.984 1.00 85.19 95 ASN A N 1
ATOM 851 C CA . ASN A 1 95 ? 6.002 -2.478 12.191 1.00 85.19 95 ASN A CA 1
ATOM 852 C C . ASN A 1 95 ? 5.785 -3.954 12.550 1.00 85.19 95 ASN A C 1
ATOM 854 O O . ASN A 1 95 ? 5.750 -4.291 13.740 1.00 85.19 95 ASN A O 1
ATOM 858 N N . PRO A 1 96 ? 5.649 -4.842 11.547 1.00 85.75 96 PRO A N 1
ATOM 859 C CA . PRO A 1 96 ? 5.330 -6.244 11.794 1.00 85.75 96 PRO A CA 1
ATOM 860 C C . PRO A 1 96 ? 6.352 -7.003 12.657 1.00 85.75 96 PRO A C 1
ATOM 862 O O . PRO A 1 96 ? 5.970 -7.951 13.336 1.00 85.75 96 PRO A O 1
ATOM 865 N N . PHE A 1 97 ? 7.619 -6.567 12.707 1.00 83.00 97 PHE A N 1
ATOM 866 C CA . PHE A 1 97 ? 8.631 -7.138 13.615 1.00 83.00 97 PHE A CA 1
ATOM 867 C C . PHE A 1 97 ? 8.521 -6.639 15.065 1.00 83.00 97 PHE A C 1
ATOM 869 O O . PHE A 1 97 ? 9.138 -7.208 15.965 1.00 83.00 97 PHE A O 1
ATOM 876 N N . GLY A 1 98 ? 7.779 -5.558 15.309 1.00 78.81 98 GLY A N 1
ATOM 877 C CA . GLY A 1 98 ? 7.590 -4.992 16.641 1.00 78.81 98 GLY A CA 1
ATOM 878 C C . GLY A 1 98 ? 6.659 -5.831 17.521 1.00 78.81 98 GLY A C 1
ATOM 879 O O . GLY A 1 98 ? 5.786 -6.542 17.040 1.00 78.81 98 GLY A O 1
ATOM 880 N N . SER A 1 99 ? 6.796 -5.708 18.840 1.00 72.31 99 SER A N 1
ATOM 881 C CA . SER A 1 99 ? 5.943 -6.407 19.816 1.00 72.31 99 SER A CA 1
ATOM 882 C C . SER A 1 99 ? 4.716 -5.602 20.272 1.00 72.31 99 SER A C 1
ATOM 884 O O . SER A 1 99 ? 3.932 -6.089 21.084 1.00 72.31 99 SER A O 1
ATOM 886 N N . ASN A 1 100 ? 4.527 -4.372 19.780 1.00 73.06 100 ASN A N 1
ATOM 887 C CA . ASN A 1 100 ? 3.464 -3.478 20.249 1.00 73.06 100 ASN A CA 1
ATOM 888 C C . ASN A 1 100 ? 2.078 -3.871 19.708 1.00 73.06 100 ASN A C 1
ATOM 890 O O . ASN A 1 100 ? 1.701 -3.455 18.622 1.00 73.06 100 ASN A O 1
ATOM 894 N N . GLN A 1 101 ? 1.285 -4.602 20.487 1.00 75.00 101 GLN A N 1
ATOM 895 C CA . GLN A 1 101 ? -0.056 -5.052 20.086 1.00 75.00 101 GLN A CA 1
ATOM 896 C C . GLN A 1 101 ? -1.192 -4.066 20.434 1.00 75.00 101 GLN A C 1
ATOM 898 O O . GLN A 1 101 ? -2.363 -4.406 20.281 1.00 75.00 101 GLN A O 1
ATOM 903 N N . ASN A 1 102 ? -0.880 -2.853 20.907 1.00 71.31 102 ASN A N 1
ATOM 904 C CA . ASN A 1 102 ? -1.893 -1.917 21.416 1.00 71.31 102 ASN A CA 1
ATOM 905 C C . ASN A 1 102 ? -2.571 -1.059 20.335 1.00 71.31 102 ASN A C 1
ATOM 907 O O . ASN A 1 102 ? -3.465 -0.277 20.657 1.00 71.31 102 ASN A O 1
ATOM 911 N N . SER A 1 103 ? -2.152 -1.165 19.074 1.00 82.12 103 SER A N 1
ATOM 912 C CA . SER A 1 103 ? -2.702 -0.361 17.977 1.00 82.12 103 SER A CA 1
ATOM 913 C C . SER A 1 103 ? -3.890 -1.052 17.309 1.00 82.12 103 SER A C 1
ATOM 915 O O . SER A 1 103 ? -4.107 -2.243 17.477 1.00 82.12 103 SER A O 1
ATOM 917 N N . GLU A 1 104 ? -4.686 -0.319 16.541 1.00 92.00 104 GLU A N 1
ATOM 918 C CA . GLU A 1 104 ? -5.791 -0.894 15.770 1.00 92.00 104 GLU A CA 1
ATOM 919 C C . GLU A 1 104 ? -5.288 -1.566 14.493 1.00 92.00 104 GLU A C 1
ATOM 921 O O . GLU A 1 104 ? -4.364 -1.074 13.844 1.00 92.00 104 GLU A O 1
ATOM 926 N N . THR A 1 105 ? -5.936 -2.659 14.100 1.00 95.06 105 THR A N 1
ATOM 927 C CA . THR A 1 105 ? -5.735 -3.282 12.786 1.00 95.06 105 THR A CA 1
ATOM 928 C C . THR A 1 105 ? -6.249 -2.368 11.673 1.00 95.06 105 THR A C 1
ATOM 930 O O . THR A 1 105 ? -7.112 -1.513 11.896 1.00 95.06 105 THR A O 1
ATOM 933 N N . ILE A 1 106 ? -5.795 -2.591 10.439 1.00 95.44 106 ILE A N 1
ATOM 934 C CA . ILE A 1 106 ? -6.295 -1.855 9.267 1.00 95.44 106 ILE A CA 1
ATOM 935 C C . ILE A 1 106 ? -7.811 -2.034 9.119 1.00 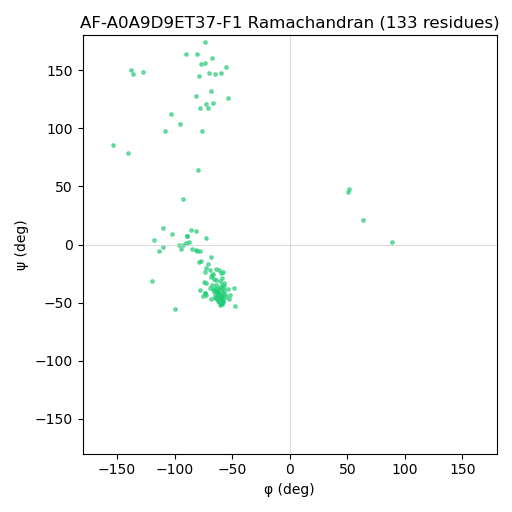95.44 106 ILE A C 1
ATOM 937 O O . ILE A 1 106 ? -8.533 -1.066 8.878 1.00 95.44 106 ILE A O 1
ATOM 941 N N . LEU A 1 107 ? -8.315 -3.255 9.323 1.00 95.94 107 LEU A N 1
ATOM 942 C CA . LEU A 1 107 ? -9.748 -3.540 9.216 1.00 95.94 107 LEU A CA 1
ATOM 943 C C . LEU A 1 107 ? -10.581 -2.895 10.331 1.00 95.94 107 LEU A C 1
ATOM 945 O O . LEU A 1 107 ? -11.760 -2.620 10.121 1.00 95.94 107 LEU A O 1
ATOM 949 N N . GLU A 1 108 ? -10.013 -2.663 11.513 1.00 95.75 108 GLU A N 1
ATOM 950 C CA . GLU A 1 108 ? -10.689 -1.914 12.579 1.00 95.75 108 GLU A CA 1
ATOM 951 C C . GLU A 1 108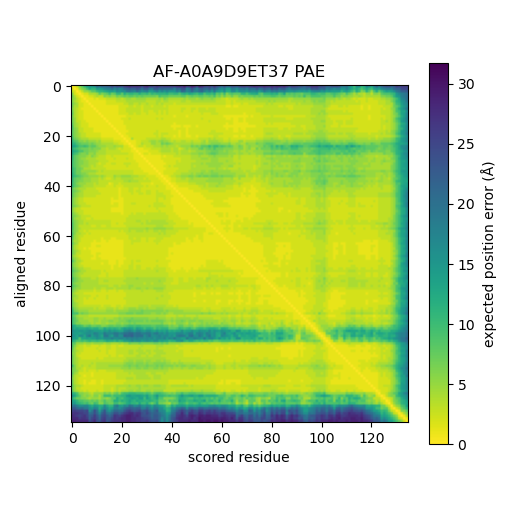 ? -10.740 -0.419 12.271 1.00 95.75 108 GLU A C 1
ATOM 953 O O . GLU A 1 108 ? -11.798 0.184 12.442 1.00 95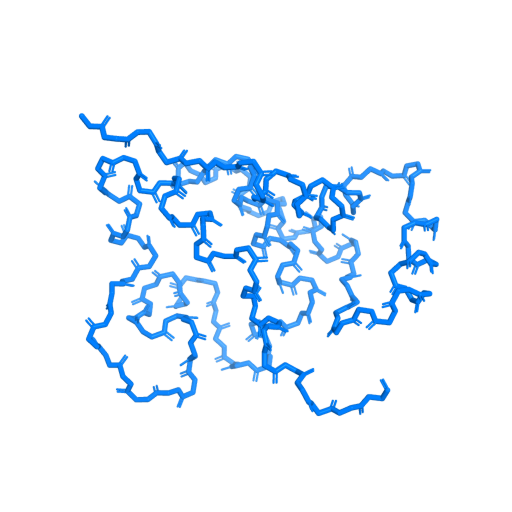.75 108 GLU A O 1
ATOM 958 N N . ILE A 1 109 ? -9.650 0.157 11.750 1.00 95.19 109 ILE A N 1
ATOM 959 C CA . ILE A 1 109 ? -9.614 1.564 11.324 1.00 95.19 109 ILE A CA 1
ATOM 960 C C . ILE A 1 109 ? -10.697 1.813 10.268 1.00 95.19 109 ILE A C 1
ATOM 962 O O . ILE A 1 109 ? -11.503 2.727 10.421 1.00 95.19 109 ILE A O 1
ATOM 966 N N . LEU A 1 110 ? -10.788 0.955 9.248 1.00 95.12 110 LEU A N 1
ATOM 967 C CA . LEU A 1 110 ? -11.748 1.102 8.145 1.00 95.12 110 LEU A CA 1
ATOM 968 C C . LEU A 1 110 ? -13.221 0.997 8.561 1.00 95.12 110 LEU A C 1
ATOM 970 O O . LEU A 1 110 ? -14.090 1.497 7.853 1.00 95.12 110 LEU A O 1
ATOM 974 N N . LYS A 1 111 ? -13.529 0.377 9.706 1.00 95.12 111 LYS A N 1
ATOM 975 C CA . LYS A 1 111 ? -14.907 0.293 10.222 1.00 95.12 111 LYS A CA 1
ATOM 976 C C . LYS A 1 111 ? -15.389 1.595 10.861 1.00 95.12 111 LYS A C 1
ATOM 978 O O . LYS A 1 111 ? -16.585 1.732 11.122 1.00 95.12 111 LYS A O 1
ATOM 983 N N . LYS A 1 112 ? -14.488 2.532 11.156 1.00 93.44 112 LYS A N 1
ATOM 984 C CA . LYS A 1 112 ? -14.846 3.807 11.775 1.00 93.44 112 LYS A CA 1
ATOM 985 C C . LYS A 1 112 ? -15.464 4.771 10.764 1.00 93.44 112 LYS A C 1
ATOM 987 O O . LYS A 1 112 ? -15.126 4.738 9.580 1.00 93.44 112 LYS A O 1
ATOM 992 N N . PRO A 1 113 ? -16.279 5.726 11.236 1.00 91.06 113 PRO A N 1
ATOM 993 C CA . PRO A 1 113 ? -16.571 6.922 10.459 1.00 91.06 113 PRO A CA 1
ATOM 994 C C . PRO A 1 113 ? -15.265 7.615 10.027 1.00 91.06 113 PRO A C 1
ATOM 996 O O . PRO A 1 113 ? -14.430 7.919 10.874 1.00 91.06 113 PRO A O 1
ATOM 999 N N . ASN A 1 114 ? -15.0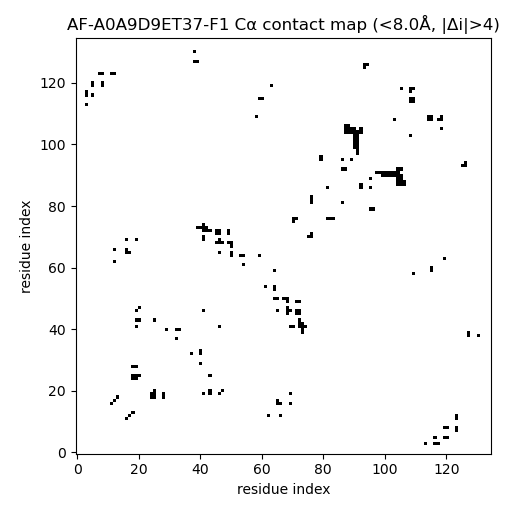96 7.865 8.724 1.00 90.12 114 ASN A N 1
ATOM 1000 C CA . ASN A 1 114 ? -13.870 8.404 8.106 1.00 90.12 114 ASN A CA 1
ATOM 1001 C C . ASN A 1 114 ? -12.624 7.498 8.215 1.00 90.12 114 ASN A C 1
ATOM 1003 O O . ASN A 1 114 ? -11.501 7.982 8.080 1.00 90.12 114 ASN A O 1
ATOM 1007 N N . GLY A 1 115 ? -12.803 6.190 8.433 1.00 93.12 115 GLY A N 1
ATOM 1008 C CA . GLY A 1 115 ? -11.702 5.234 8.568 1.00 93.12 115 GLY A CA 1
ATOM 1009 C C . GLY A 1 115 ? -10.753 5.189 7.367 1.00 93.12 115 GLY A C 1
ATOM 1010 O O . GLY A 1 115 ? -9.544 5.062 7.539 1.00 93.12 115 GLY A O 1
ATOM 1011 N N . GLU A 1 116 ? -11.277 5.348 6.149 1.00 93.94 116 GLU A N 1
ATOM 1012 C CA . GLU A 1 116 ? -10.458 5.422 4.930 1.00 93.94 116 GLU A CA 1
ATOM 1013 C C . GLU A 1 116 ? -9.512 6.627 4.950 1.00 93.94 116 GLU A C 1
ATOM 1015 O O . GLU A 1 116 ? -8.314 6.485 4.704 1.00 93.94 116 GLU A O 1
ATOM 1020 N N . ASP A 1 117 ? -10.034 7.805 5.293 1.00 94.00 117 ASP A N 1
ATOM 1021 C CA . ASP A 1 117 ? -9.254 9.039 5.365 1.00 94.00 117 ASP A CA 1
ATOM 1022 C C . ASP A 1 117 ? -8.205 8.961 6.489 1.00 94.00 117 ASP A C 1
ATOM 102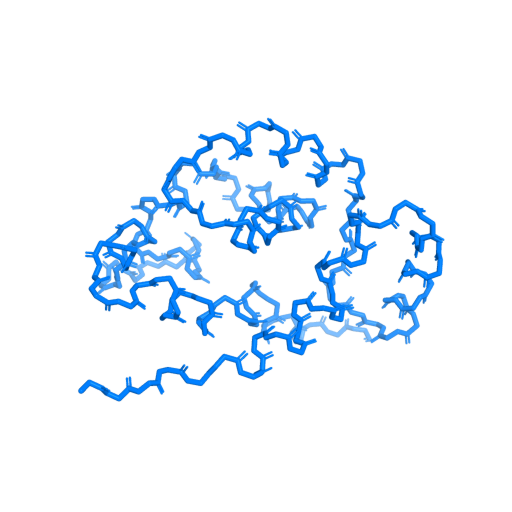4 O O . ASP A 1 117 ? -7.051 9.352 6.289 1.00 94.00 117 ASP A O 1
ATOM 1028 N N . GLU A 1 118 ? -8.574 8.400 7.648 1.00 93.00 118 GLU A N 1
ATOM 1029 C CA . GLU A 1 118 ? -7.649 8.146 8.762 1.00 93.00 118 GLU A CA 1
ATOM 1030 C C . GLU A 1 118 ? -6.508 7.211 8.329 1.00 93.00 118 GLU A C 1
ATOM 1032 O O . GLU A 1 118 ? -5.332 7.488 8.583 1.00 93.00 118 GLU A O 1
ATOM 1037 N N . LEU A 1 119 ? -6.834 6.119 7.632 1.00 94.25 119 LEU A N 1
ATOM 1038 C CA . LEU A 1 119 ? -5.845 5.159 7.153 1.00 94.25 119 LEU A CA 1
ATOM 1039 C C . LEU A 1 119 ? -4.889 5.797 6.137 1.00 94.25 119 LEU A C 1
ATOM 1041 O O . LEU A 1 119 ? -3.672 5.651 6.263 1.00 94.25 119 LEU A O 1
ATOM 1045 N N . LYS A 1 120 ? -5.409 6.551 5.164 1.00 94.50 120 LYS A N 1
ATOM 1046 C CA . LYS A 1 120 ? -4.601 7.256 4.153 1.00 94.50 120 LYS A CA 1
ATOM 1047 C C . LYS A 1 120 ? -3.585 8.207 4.787 1.00 94.50 120 LYS A C 1
ATOM 1049 O O . LYS A 1 120 ? -2.436 8.269 4.346 1.00 94.50 120 LYS A O 1
ATOM 1054 N N . GLN A 1 121 ? -3.959 8.909 5.858 1.00 88.88 121 GLN A N 1
ATOM 1055 C CA . GLN A 1 121 ? -3.015 9.762 6.584 1.00 88.88 121 GLN A CA 1
ATOM 1056 C C . GLN A 1 121 ? -1.859 8.973 7.208 1.00 88.88 121 GLN A C 1
ATOM 1058 O O . GLN A 1 121 ? -0.710 9.414 7.109 1.00 88.88 121 GLN A O 1
ATOM 1063 N N . LYS A 1 122 ? -2.136 7.804 7.798 1.00 88.31 122 LYS A N 1
ATOM 1064 C CA . LYS A 1 122 ? -1.102 6.935 8.387 1.00 88.31 122 LYS A CA 1
ATOM 1065 C C . LYS A 1 122 ? -0.203 6.301 7.316 1.00 88.31 122 LYS A C 1
ATOM 1067 O O . LYS A 1 122 ? 1.010 6.216 7.492 1.00 88.31 122 LYS A O 1
ATOM 1072 N N . LEU A 1 123 ? -0.771 5.918 6.171 1.00 89.75 123 LEU A N 1
ATOM 1073 C CA . LEU A 1 123 ? -0.054 5.218 5.098 1.00 89.75 123 LEU A CA 1
ATOM 1074 C C . LEU A 1 123 ? 0.906 6.095 4.287 1.00 89.75 123 LEU A C 1
ATOM 1076 O O . LEU A 1 123 ? 1.849 5.569 3.698 1.00 89.75 123 LEU A O 1
ATOM 1080 N N . ARG A 1 124 ? 0.700 7.418 4.253 1.00 74.88 124 ARG A N 1
ATOM 1081 C CA . ARG A 1 124 ? 1.444 8.350 3.379 1.00 74.88 124 ARG A CA 1
ATOM 1082 C C . ARG A 1 124 ? 2.965 8.159 3.409 1.00 74.88 124 ARG A C 1
ATOM 1084 O O . ARG A 1 124 ? 3.607 8.315 2.380 1.00 74.88 124 ARG A O 1
ATOM 1091 N N . TRP A 1 125 ? 3.550 7.852 4.564 1.00 70.25 125 TRP A N 1
ATOM 1092 C CA . TRP A 1 125 ? 4.997 7.637 4.675 1.00 70.25 125 TRP A CA 1
ATOM 1093 C C . TRP A 1 125 ? 5.396 6.203 5.017 1.00 70.25 125 TRP A C 1
ATOM 1095 O O . TRP A 1 125 ? 6.578 5.870 5.007 1.00 70.25 125 TRP A O 1
ATOM 1105 N N . PHE A 1 126 ? 4.426 5.343 5.292 1.00 79.12 126 PHE A N 1
ATOM 1106 C CA . PHE A 1 126 ? 4.666 3.944 5.591 1.00 79.12 126 PHE A CA 1
ATOM 1107 C C . PHE A 1 126 ? 5.131 3.170 4.340 1.00 79.12 126 PHE A C 1
ATOM 1109 O O . PHE A 1 126 ? 4.698 3.490 3.230 1.00 79.12 126 PHE A O 1
ATOM 1116 N N . PRO A 1 127 ? 5.981 2.135 4.480 1.00 73.75 127 PRO A N 1
ATOM 1117 C CA . PRO A 1 127 ? 6.907 1.836 5.585 1.00 73.75 127 PRO A CA 1
ATOM 1118 C C . PRO A 1 127 ? 8.223 2.637 5.494 1.00 73.75 127 PRO A C 1
ATOM 1120 O O . PRO A 1 127 ? 9.203 2.336 6.169 1.00 73.75 127 PRO A O 1
ATOM 1123 N N . PHE A 1 128 ? 8.289 3.633 4.616 1.00 73.12 128 PHE A N 1
ATOM 1124 C CA . PHE A 1 128 ? 9.535 4.229 4.145 1.00 73.12 128 PHE A CA 1
ATOM 1125 C C . PHE A 1 128 ? 10.075 5.386 5.005 1.00 73.12 128 PHE A C 1
ATOM 1127 O O . PHE A 1 128 ? 11.120 5.930 4.659 1.00 73.12 128 PHE A O 1
ATOM 1134 N N . VAL A 1 129 ? 9.418 5.741 6.124 1.00 59.88 129 VAL A N 1
ATOM 1135 C CA . VAL A 1 129 ? 9.884 6.787 7.069 1.00 59.88 129 VAL A CA 1
ATOM 1136 C C . VAL A 1 129 ? 11.270 6.470 7.645 1.00 59.88 129 VAL A C 1
ATOM 1138 O O . VAL A 1 129 ? 12.057 7.384 7.861 1.00 59.88 129 VAL A O 1
ATOM 1141 N N . ASN A 1 130 ? 11.574 5.187 7.876 1.00 47.31 130 ASN A N 1
ATOM 1142 C CA . ASN A 1 130 ? 12.745 4.753 8.647 1.00 47.31 130 ASN A CA 1
ATOM 1143 C C . ASN A 1 130 ? 13.845 4.071 7.818 1.00 47.31 130 ASN A C 1
ATOM 1145 O O . ASN A 1 13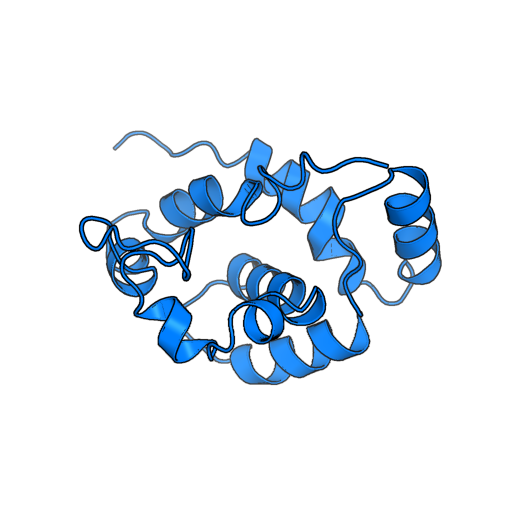0 ? 14.751 3.482 8.402 1.00 47.31 130 ASN A O 1
ATOM 1149 N N . ARG A 1 131 ? 13.846 4.159 6.478 1.00 46.38 131 ARG A N 1
ATOM 1150 C CA . ARG A 1 131 ? 15.081 3.864 5.718 1.00 46.38 131 ARG A CA 1
ATOM 1151 C C . ARG A 1 131 ? 16.005 5.085 5.782 1.00 46.38 131 ARG A C 1
ATOM 1153 O O . ARG A 1 131 ? 16.264 5.745 4.786 1.00 46.38 131 ARG A O 1
ATOM 1160 N N . SER A 1 132 ? 16.443 5.388 7.002 1.00 32.22 132 SER A N 1
ATOM 1161 C CA . SER A 1 132 ? 17.538 6.299 7.344 1.00 32.22 132 SER A CA 1
ATOM 1162 C C . SER A 1 132 ? 18.903 5.601 7.312 1.00 32.22 132 SER A C 1
ATOM 1164 O O . SER A 1 132 ? 19.883 6.169 7.782 1.00 32.22 132 SER A O 1
ATOM 1166 N N . ASP A 1 133 ? 18.981 4.394 6.748 1.00 32.84 133 ASP A N 1
ATOM 1167 C CA . ASP A 1 133 ? 20.247 3.714 6.500 1.00 32.84 133 ASP A CA 1
ATOM 1168 C C . ASP A 1 133 ? 20.662 3.996 5.055 1.00 32.84 133 ASP A C 1
ATOM 1170 O O . ASP A 1 133 ? 20.049 3.521 4.098 1.00 32.84 133 ASP A O 1
ATOM 1174 N N . GLY A 1 134 ? 21.640 4.897 4.961 1.00 38.16 134 GLY A N 1
ATOM 1175 C CA . GLY A 1 134 ? 21.996 5.695 3.798 1.00 38.16 134 GLY A CA 1
ATOM 1176 C C . GLY A 1 134 ? 22.312 4.956 2.503 1.00 38.16 134 GLY A C 1
ATOM 1177 O O . GLY A 1 134 ? 22.844 3.851 2.512 1.00 38.16 134 GLY A O 1
ATOM 1178 N N . PHE A 1 135 ? 22.065 5.670 1.405 1.00 35.59 135 PHE A N 1
ATOM 1179 C CA . PHE A 1 135 ? 23.067 6.012 0.394 1.00 35.59 135 PHE A CA 1
ATOM 1180 C C . PHE A 1 135 ? 22.810 7.441 -0.085 1.00 35.59 135 PHE A C 1
ATOM 1182 O O . PHE A 1 135 ? 21.616 7.813 -0.140 1.00 35.59 135 PHE A O 1
#

pLDDT: mean 87.9, std 13.37, range [32.22, 98.25]

Radius of gyration: 14.94 Å; Cα contacts (8 Å, |Δi|>4): 127; chains: 1; bounding box: 40×31×42 Å